Protein AF-A0A815KFZ1-F1 (afdb_monomer_lite)

Structure (mmCIF, N/CA/C/O backbone):
data_AF-A0A815KFZ1-F1
#
_entry.id   AF-A0A815KFZ1-F1
#
loop_
_atom_site.group_PDB
_atom_site.id
_atom_site.type_symbol
_atom_site.label_atom_id
_atom_site.label_alt_id
_atom_site.label_comp_id
_atom_site.label_asym_id
_atom_site.label_entity_id
_atom_site.label_seq_id
_atom_site.pdbx_PDB_ins_code
_atom_site.Cartn_x
_atom_site.Cartn_y
_atom_site.Cartn_z
_atom_site.occupancy
_atom_site.B_iso_or_equiv
_atom_site.auth_seq_id
_atom_site.auth_comp_id
_atom_site.auth_asym_id
_atom_site.auth_atom_id
_atom_site.pdbx_PDB_model_num
ATOM 1 N N . GLN A 1 1 ? -3.295 -20.045 -22.893 1.00 70.81 1 GLN A N 1
ATOM 2 C CA . GLN A 1 1 ? -2.090 -19.193 -22.997 1.00 70.81 1 GLN A CA 1
ATOM 3 C C . GLN A 1 1 ? -2.030 -18.356 -21.727 1.00 70.81 1 GLN A C 1
ATOM 5 O O . GLN A 1 1 ? -3.018 -17.698 -21.429 1.00 70.81 1 GLN A O 1
ATOM 10 N N . LEU A 1 2 ? -0.963 -18.454 -20.930 1.00 78.19 2 LEU A N 1
ATOM 11 C CA . LEU A 1 2 ? -0.809 -17.619 -19.733 1.00 78.19 2 LEU A CA 1
ATOM 12 C C . LEU A 1 2 ? -0.386 -16.214 -20.175 1.00 78.19 2 LEU A C 1
ATOM 14 O O . LEU A 1 2 ? 0.621 -16.066 -20.863 1.00 78.19 2 LEU A O 1
ATOM 18 N N . VAL A 1 3 ? -1.174 -15.201 -19.819 1.00 89.06 3 VAL A N 1
ATOM 19 C CA . VAL A 1 3 ? -0.831 -13.796 -20.068 1.00 89.06 3 VAL A CA 1
ATOM 20 C C . VAL A 1 3 ? 0.066 -13.334 -18.928 1.00 89.06 3 VAL A C 1
ATOM 22 O O . VAL A 1 3 ? -0.383 -13.236 -17.788 1.00 89.06 3 VAL A O 1
ATOM 25 N N . ILE A 1 4 ? 1.333 -13.064 -19.231 1.00 91.88 4 ILE A N 1
ATOM 26 C CA . ILE A 1 4 ? 2.268 -12.472 -18.272 1.00 91.88 4 ILE A CA 1
ATOM 27 C C . ILE A 1 4 ? 2.047 -10.960 -18.279 1.00 91.88 4 ILE A C 1
ATOM 29 O O . ILE A 1 4 ? 2.102 -10.329 -19.334 1.00 91.88 4 ILE A O 1
ATOM 33 N N . LYS A 1 5 ? 1.798 -10.380 -17.103 1.00 93.56 5 LYS A N 1
ATOM 34 C CA . LYS A 1 5 ? 1.743 -8.928 -16.908 1.00 93.56 5 LYS A CA 1
ATOM 35 C C . LYS A 1 5 ? 3.024 -8.472 -16.218 1.00 93.56 5 LYS A C 1
ATOM 37 O O . LYS A 1 5 ? 3.376 -9.011 -15.172 1.00 93.56 5 LYS A O 1
ATOM 42 N N . TYR A 1 6 ? 3.706 -7.502 -16.818 1.00 92.94 6 TYR A N 1
ATOM 43 C CA . TYR A 1 6 ? 4.903 -6.881 -16.260 1.00 92.94 6 TYR A CA 1
ATOM 44 C C . TYR A 1 6 ? 4.540 -5.545 -15.613 1.00 92.94 6 TYR A C 1
ATOM 46 O O . TYR A 1 6 ? 3.791 -4.762 -16.197 1.00 92.94 6 TYR A O 1
ATOM 54 N N . TYR A 1 7 ? 5.082 -5.300 -14.423 1.00 94.06 7 TYR A N 1
ATOM 55 C CA . TYR A 1 7 ? 4.899 -4.067 -13.666 1.00 94.06 7 TYR A CA 1
ATOM 56 C C . TYR A 1 7 ? 6.264 -3.562 -13.209 1.00 94.06 7 TYR A C 1
ATOM 58 O O . TYR A 1 7 ? 7.077 -4.342 -12.714 1.00 94.06 7 TYR A O 1
ATOM 66 N N . ASP A 1 8 ? 6.492 -2.263 -13.372 1.00 95.94 8 ASP A N 1
ATOM 67 C CA . ASP A 1 8 ? 7.736 -1.589 -13.009 1.00 95.94 8 ASP A CA 1
ATOM 68 C C . ASP A 1 8 ? 7.483 -0.644 -11.826 1.00 95.94 8 ASP A C 1
ATOM 70 O O . ASP A 1 8 ? 6.506 0.110 -11.819 1.00 95.94 8 ASP A O 1
ATOM 74 N N . SER A 1 9 ? 8.344 -0.697 -10.810 1.00 93.38 9 SER A N 1
ATOM 75 C CA . SER A 1 9 ? 8.173 0.088 -9.584 1.00 93.38 9 SER A CA 1
ATOM 76 C C . SER A 1 9 ? 8.357 1.590 -9.799 1.00 93.38 9 SER A C 1
ATOM 78 O O . SER A 1 9 ? 7.700 2.374 -9.121 1.00 93.38 9 SER A O 1
ATOM 80 N N . ILE A 1 10 ? 9.192 2.005 -10.756 1.00 95.88 10 ILE A N 1
ATOM 81 C CA . ILE A 1 10 ? 9.366 3.413 -11.131 1.00 95.88 10 ILE A CA 1
ATOM 82 C C . ILE A 1 10 ? 8.101 3.909 -11.834 1.00 95.88 10 ILE A C 1
ATOM 84 O O . ILE A 1 10 ? 7.661 5.030 -11.588 1.00 95.88 10 ILE A O 1
ATOM 88 N N . ILE A 1 11 ? 7.477 3.076 -12.673 1.00 96.81 11 ILE A N 1
ATOM 89 C CA . ILE A 1 11 ? 6.192 3.413 -13.304 1.00 96.81 11 IL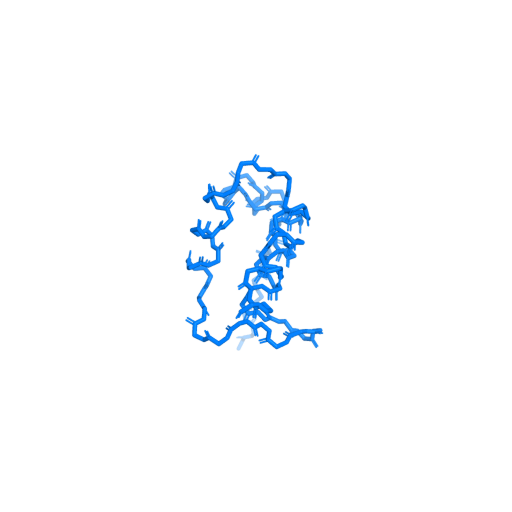E A CA 1
ATOM 90 C C . ILE A 1 11 ? 5.090 3.547 -12.249 1.00 96.81 11 ILE A C 1
ATOM 92 O O . ILE A 1 11 ? 4.339 4.519 -12.290 1.00 96.81 11 ILE A O 1
ATOM 96 N N . ILE A 1 12 ? 5.008 2.612 -11.297 1.00 94.62 12 ILE A N 1
ATOM 97 C CA . ILE A 1 12 ? 4.035 2.663 -10.192 1.00 94.62 12 ILE A CA 1
ATOM 98 C C . ILE A 1 12 ? 4.216 3.945 -9.377 1.00 94.62 12 ILE A C 1
ATOM 100 O O . ILE A 1 12 ? 3.241 4.660 -9.157 1.00 94.62 12 ILE A O 1
ATOM 104 N N . LEU A 1 13 ? 5.455 4.267 -8.997 1.00 94.31 13 LEU A N 1
ATOM 105 C CA . LEU A 1 13 ? 5.763 5.495 -8.276 1.00 94.31 13 LEU A CA 1
ATOM 106 C C . LEU A 1 13 ? 5.335 6.729 -9.076 1.00 94.31 13 LEU A C 1
ATOM 108 O O . LEU A 1 13 ? 4.594 7.558 -8.575 1.00 94.31 13 LEU A O 1
ATOM 112 N N . ASN A 1 14 ? 5.742 6.841 -10.338 1.00 95.56 14 ASN A N 1
ATOM 113 C CA . ASN A 1 14 ? 5.519 8.063 -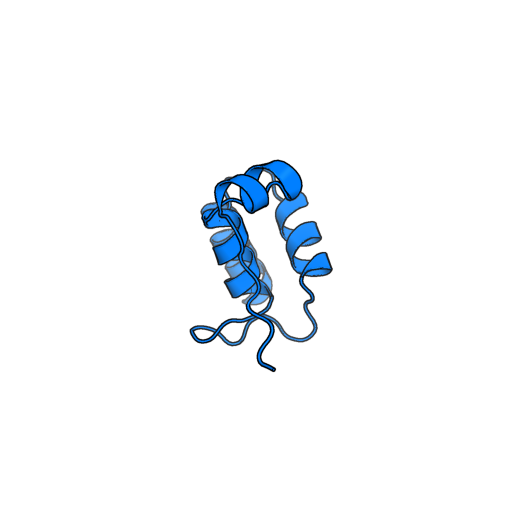11.112 1.00 95.56 14 ASN A CA 1
ATOM 114 C C . ASN A 1 14 ? 4.061 8.269 -11.546 1.00 95.56 14 ASN A C 1
ATOM 116 O O . ASN A 1 14 ? 3.630 9.407 -11.701 1.00 95.56 14 ASN A O 1
ATOM 120 N N . GLN A 1 15 ? 3.316 7.193 -11.815 1.00 96.25 15 GLN A N 1
ATOM 121 C CA . GLN A 1 15 ? 1.940 7.297 -12.315 1.00 96.25 15 GLN A CA 1
ATOM 122 C C . GLN A 1 15 ? 0.895 7.301 -11.205 1.00 96.25 15 GLN A C 1
ATOM 124 O O . GLN A 1 15 ? -0.182 7.860 -11.403 1.00 96.25 15 GLN A O 1
ATOM 129 N N . LEU A 1 16 ? 1.184 6.650 -10.077 1.00 91.00 16 LEU A N 1
ATOM 130 C CA . LEU A 1 16 ? 0.233 6.489 -8.976 1.00 91.00 16 LEU A CA 1
ATOM 131 C C . LEU A 1 16 ? 0.662 7.224 -7.704 1.00 91.00 16 LEU A C 1
ATOM 133 O O . LEU A 1 16 ? -0.107 7.234 -6.750 1.00 91.00 16 LEU A O 1
ATOM 137 N N . ASP A 1 17 ? 1.861 7.813 -7.685 1.00 90.25 17 ASP A N 1
ATOM 138 C CA . ASP A 1 17 ? 2.473 8.420 -6.496 1.00 90.25 17 ASP A CA 1
ATOM 139 C C . ASP A 1 17 ? 2.577 7.427 -5.321 1.00 90.25 17 ASP A C 1
ATOM 141 O O . ASP A 1 17 ? 2.413 7.764 -4.151 1.00 90.25 17 ASP A O 1
ATOM 145 N N . LEU A 1 18 ? 2.806 6.149 -5.650 1.00 91.56 18 LEU A N 1
ATOM 146 C CA . LEU A 1 18 ? 2.891 5.060 -4.680 1.00 91.56 18 LEU A CA 1
ATOM 147 C C . LEU A 1 18 ? 4.339 4.632 -4.484 1.00 91.56 18 LEU A C 1
ATOM 149 O O . LEU A 1 18 ? 4.883 3.821 -5.237 1.00 91.56 18 LEU A O 1
ATOM 153 N N . ASP A 1 19 ? 4.946 5.159 -3.429 1.00 91.44 19 ASP A N 1
ATOM 154 C CA . ASP A 1 19 ? 6.223 4.673 -2.934 1.00 91.44 19 ASP A CA 1
ATOM 155 C C . ASP A 1 19 ? 6.062 3.437 -2.031 1.00 91.44 19 ASP A C 1
ATOM 157 O O . ASP A 1 19 ? 4.963 2.979 -1.698 1.00 91.44 19 ASP A O 1
ATOM 161 N N . ARG A 1 20 ? 7.199 2.864 -1.625 1.00 92.62 20 ARG A N 1
ATOM 162 C CA . ARG A 1 20 ? 7.221 1.658 -0.791 1.00 92.62 20 ARG A CA 1
ATOM 163 C C . ARG A 1 20 ? 6.495 1.862 0.540 1.00 92.62 20 ARG A C 1
ATOM 165 O O . ARG A 1 20 ? 5.830 0.939 1.007 1.00 92.62 20 ARG A O 1
ATOM 172 N N . GLU A 1 21 ? 6.656 3.020 1.173 1.00 89.56 21 GLU A N 1
ATOM 173 C CA . GLU A 1 21 ? 6.056 3.290 2.482 1.00 89.56 21 GLU A CA 1
ATOM 174 C C . GLU A 1 21 ? 4.536 3.386 2.386 1.00 89.56 21 GLU A C 1
ATOM 176 O O . GLU A 1 21 ? 3.824 2.772 3.182 1.00 89.56 21 GLU A O 1
ATOM 181 N N . THR A 1 22 ? 4.041 4.062 1.355 1.00 88.19 22 THR A N 1
ATOM 182 C CA . THR A 1 22 ? 2.614 4.181 1.059 1.00 88.19 22 THR A CA 1
ATOM 183 C C . THR A 1 22 ? 2.009 2.812 0.758 1.00 88.19 22 THR A C 1
ATOM 185 O O . THR A 1 22 ? 0.969 2.465 1.314 1.00 88.19 22 THR A O 1
ATOM 188 N N . MET A 1 23 ? 2.688 1.972 -0.031 1.00 93.25 23 MET A N 1
ATOM 189 C CA . MET A 1 23 ? 2.236 0.600 -0.302 1.00 93.25 23 MET A CA 1
ATOM 190 C C . MET A 1 23 ? 2.167 -0.265 0.967 1.00 93.25 23 MET A C 1
ATOM 192 O O . MET A 1 23 ? 1.221 -1.038 1.133 1.00 93.25 23 MET A O 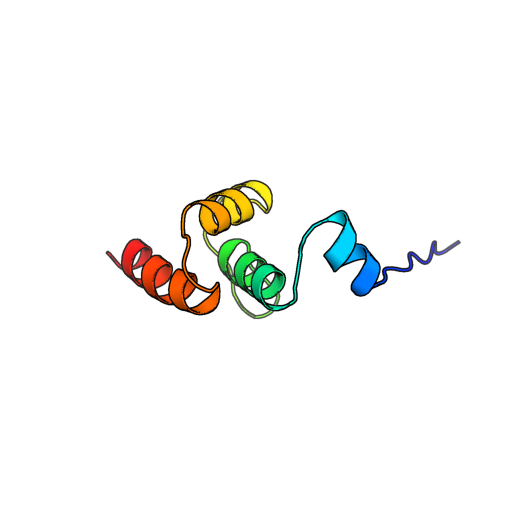1
ATOM 196 N N . ILE A 1 24 ? 3.131 -0.128 1.882 1.00 92.31 24 ILE A N 1
ATOM 197 C CA . ILE A 1 24 ? 3.106 -0.828 3.177 1.00 92.31 24 ILE A CA 1
ATOM 198 C C . ILE A 1 24 ? 1.938 -0.341 4.031 1.00 92.31 24 ILE A C 1
ATOM 200 O O . ILE A 1 24 ? 1.221 -1.159 4.606 1.00 92.31 24 ILE A O 1
ATOM 204 N N . ALA A 1 25 ? 1.716 0.971 4.096 1.00 89.88 25 ALA A N 1
ATOM 205 C CA . ALA A 1 25 ? 0.622 1.541 4.866 1.00 89.88 25 ALA A CA 1
ATOM 206 C C . ALA A 1 25 ? -0.747 1.084 4.334 1.00 89.88 25 ALA A C 1
ATOM 208 O O . ALA A 1 25 ? -1.605 0.684 5.121 1.00 89.88 25 ALA A O 1
ATOM 209 N N . ILE A 1 26 ? -0.921 1.020 3.009 1.00 92.75 26 ILE A N 1
ATOM 210 C CA . ILE A 1 26 ? -2.112 0.429 2.378 1.00 92.75 26 ILE A CA 1
ATOM 211 C C . ILE A 1 26 ? -2.273 -1.038 2.796 1.00 92.75 26 ILE A C 1
ATOM 213 O O . ILE A 1 26 ? -3.363 -1.432 3.201 1.00 92.75 26 ILE A O 1
ATOM 217 N N . GLY A 1 27 ? -1.205 -1.842 2.757 1.00 93.50 27 GLY A N 1
ATOM 218 C CA . GLY A 1 27 ? -1.243 -3.249 3.176 1.00 93.50 27 GLY A CA 1
ATOM 219 C C . GLY A 1 27 ? -1.579 -3.446 4.659 1.00 93.50 27 GLY A C 1
ATOM 220 O O . GLY A 1 27 ? -2.189 -4.447 5.025 1.00 93.50 27 GLY A O 1
ATOM 221 N N . ILE A 1 28 ? -1.239 -2.487 5.521 1.00 91.12 28 ILE A N 1
ATOM 222 C CA . ILE A 1 28 ? -1.633 -2.496 6.936 1.00 91.12 28 ILE A CA 1
ATOM 223 C C . ILE A 1 28 ? -3.115 -2.150 7.102 1.00 91.12 28 ILE A C 1
ATOM 225 O O . ILE A 1 28 ? -3.794 -2.775 7.914 1.00 91.12 28 ILE A O 1
ATOM 229 N N . ILE A 1 29 ? -3.628 -1.188 6.329 1.00 91.12 29 ILE A N 1
ATOM 230 C CA . ILE A 1 29 ? -5.021 -0.730 6.419 1.00 91.12 29 ILE A CA 1
ATOM 231 C C . ILE A 1 29 ? -5.988 -1.745 5.798 1.00 91.12 29 ILE A C 1
ATOM 233 O O . ILE A 1 29 ? -7.005 -2.072 6.407 1.00 91.12 29 ILE A O 1
ATOM 237 N N . VAL A 1 30 ? -5.687 -2.231 4.593 1.00 95.31 30 VAL A N 1
ATOM 238 C CA . VAL A 1 30 ? -6.558 -3.122 3.802 1.00 95.31 30 VAL A CA 1
ATOM 239 C C . VAL A 1 30 ? -6.319 -4.595 4.135 1.00 95.31 30 VAL A C 1
ATOM 241 O O . VAL A 1 30 ? -7.225 -5.415 4.021 1.00 95.31 30 VAL A O 1
ATOM 244 N N . GLY A 1 31 ? -5.112 -4.931 4.586 1.00 94.50 31 GLY A N 1
ATOM 245 C CA . GLY A 1 31 ? -4.680 -6.298 4.848 1.00 94.50 31 GLY A CA 1
ATOM 246 C C . GLY A 1 31 ? -3.670 -6.807 3.819 1.00 94.50 31 GLY A C 1
ATOM 247 O O . GLY A 1 31 ? -3.592 -6.344 2.680 1.00 94.50 31 GLY A O 1
ATOM 248 N N . SER A 1 32 ? -2.867 -7.773 4.251 1.00 94.19 32 SER A N 1
ATOM 249 C CA . SER A 1 32 ? -1.862 -8.486 3.462 1.00 94.19 32 SER A CA 1
ATOM 250 C C . SER A 1 32 ? -1.655 -9.889 4.037 1.00 94.19 32 SER A C 1
ATOM 252 O O . SER A 1 32 ? -2.239 -10.246 5.060 1.00 94.19 32 SER A O 1
ATOM 254 N N . ASP A 1 33 ? -0.754 -10.669 3.444 1.00 96.38 33 ASP A N 1
ATOM 255 C CA . ASP A 1 33 ? -0.390 -11.994 3.963 1.00 96.38 33 ASP A CA 1
ATOM 256 C C . ASP A 1 33 ? 0.162 -11.955 5.404 1.00 96.38 33 ASP A C 1
ATOM 258 O O . ASP A 1 33 ? 0.163 -12.968 6.102 1.00 96.38 33 ASP A O 1
ATOM 262 N N . HIS A 1 34 ? 0.615 -10.786 5.874 1.00 91.94 34 HIS A N 1
ATOM 263 C CA . HIS A 1 34 ? 1.182 -10.602 7.211 1.00 91.94 34 HIS A CA 1
ATOM 264 C C . HIS A 1 34 ? 0.210 -9.992 8.233 1.00 91.94 34 HIS A C 1
ATOM 266 O O . HIS A 1 34 ? 0.488 -10.042 9.431 1.00 91.94 34 HIS A O 1
ATOM 272 N N . ILE A 1 35 ? -0.908 -9.398 7.801 1.00 92.62 35 ILE A N 1
ATOM 273 C CA . ILE A 1 35 ? -1.852 -8.706 8.693 1.00 92.62 35 ILE A CA 1
ATOM 274 C C . ILE A 1 35 ? -3.265 -8.701 8.112 1.00 92.62 35 ILE A C 1
ATOM 276 O O . ILE A 1 35 ? -3.457 -8.468 6.927 1.00 92.62 35 ILE A O 1
ATOM 280 N N . LYS A 1 36 ? -4.281 -8.900 8.960 1.00 93.25 36 LYS A N 1
ATOM 281 C CA . LYS A 1 36 ? -5.684 -8.979 8.518 1.00 93.25 36 LYS A CA 1
ATOM 282 C C . LYS A 1 36 ? -6.232 -7.670 7.927 1.00 93.25 36 LYS A C 1
ATOM 284 O O . LYS A 1 36 ? -7.159 -7.726 7.129 1.00 93.25 36 LYS A O 1
ATOM 289 N N . GLY A 1 37 ? -5.679 -6.524 8.320 1.00 91.50 37 GLY A N 1
ATOM 290 C CA . GLY A 1 37 ? -6.234 -5.216 7.983 1.00 91.50 37 GLY A CA 1
ATOM 291 C C . GLY A 1 37 ? -7.460 -4.848 8.820 1.00 91.50 37 GLY A C 1
ATOM 292 O O . GLY A 1 37 ? -7.893 -5.592 9.709 1.00 91.50 37 GLY A O 1
ATOM 293 N N . ILE A 1 38 ? -8.006 -3.669 8.544 1.00 90.81 38 ILE A N 1
ATOM 294 C CA . ILE A 1 38 ? -9.200 -3.129 9.194 1.00 90.81 38 ILE A CA 1
ATOM 295 C C . ILE A 1 38 ? -10.438 -3.628 8.432 1.00 90.81 38 ILE A C 1
ATOM 297 O O . ILE A 1 38 ? -10.460 -3.588 7.203 1.00 90.81 38 ILE A O 1
ATOM 301 N N . PRO A 1 39 ? -11.496 -4.102 9.113 1.00 91.44 39 PRO A N 1
ATOM 302 C CA . PRO A 1 39 ? -12.706 -4.558 8.434 1.00 91.44 39 PRO A CA 1
ATOM 303 C C . PRO A 1 39 ? -13.341 -3.472 7.553 1.00 91.44 39 PRO A C 1
ATOM 305 O O . PRO A 1 39 ? -13.439 -2.318 7.958 1.00 91.44 39 PRO A O 1
ATOM 308 N N . ASN A 1 40 ? -13.850 -3.874 6.384 1.00 90.56 40 ASN A N 1
ATOM 309 C CA . ASN A 1 40 ? -14.565 -3.020 5.424 1.00 90.56 40 ASN A CA 1
ATOM 310 C C . ASN A 1 40 ? -13.741 -1.873 4.805 1.00 90.56 40 ASN A C 1
ATOM 312 O O . ASN A 1 40 ? -14.325 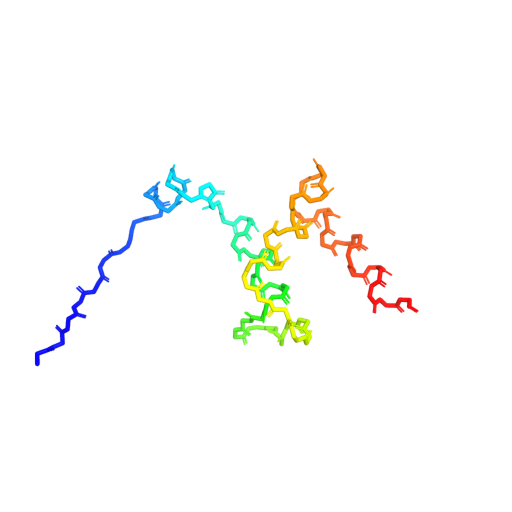-0.993 4.172 1.00 90.56 40 ASN A O 1
ATOM 316 N N . THR A 1 41 ? -12.412 -1.869 4.941 1.00 91.81 41 THR A N 1
ATOM 317 C CA . THR A 1 41 ? -11.564 -0.896 4.243 1.00 91.81 41 THR A CA 1
ATOM 318 C C . THR A 1 41 ? -11.273 -1.342 2.814 1.00 91.81 41 THR A C 1
ATOM 320 O O . THR A 1 41 ? -11.080 -2.520 2.510 1.00 91.81 41 THR A O 1
ATOM 323 N N . THR A 1 42 ? -11.249 -0.368 1.910 1.00 94.25 42 THR A N 1
ATOM 324 C CA . THR A 1 42 ? -10.836 -0.550 0.515 1.00 94.25 42 THR A CA 1
ATOM 325 C C . THR A 1 42 ? -9.519 0.180 0.270 1.00 94.25 42 THR A C 1
ATOM 327 O O . THR A 1 42 ? -9.093 0.988 1.095 1.00 94.25 42 THR A O 1
ATOM 330 N N . ILE A 1 43 ? -8.884 -0.051 -0.883 1.00 92.12 43 ILE A N 1
ATOM 331 C CA . ILE A 1 43 ? -7.697 0.720 -1.290 1.00 92.12 43 ILE A CA 1
ATOM 332 C C . ILE A 1 43 ? -8.022 2.219 -1.349 1.00 92.12 43 ILE A C 1
ATOM 334 O O . ILE A 1 43 ? -7.228 3.027 -0.884 1.00 92.12 43 ILE A O 1
ATOM 338 N N . THR A 1 44 ? -9.201 2.592 -1.854 1.00 92.88 44 THR A N 1
ATOM 339 C CA . THR A 1 44 ? -9.641 3.994 -1.903 1.00 92.88 44 THR A CA 1
ATOM 340 C C . THR A 1 44 ? -9.739 4.591 -0.502 1.00 92.88 44 THR A C 1
ATOM 342 O O . THR A 1 44 ? -9.125 5.620 -0.245 1.00 92.88 44 THR A O 1
ATOM 345 N N . THR A 1 45 ? -10.403 3.898 0.427 1.00 91.06 45 THR A N 1
ATOM 346 C CA . THR A 1 45 ? -10.507 4.333 1.830 1.00 91.06 45 THR A CA 1
ATOM 347 C C . THR A 1 45 ? -9.132 4.453 2.489 1.00 91.06 45 THR A C 1
ATOM 349 O O . THR A 1 45 ? -8.880 5.389 3.239 1.00 91.06 45 THR A O 1
ATOM 352 N N . ALA A 1 46 ? -8.213 3.528 2.199 1.00 90.38 46 ALA A N 1
ATOM 353 C CA . ALA A 1 46 ? -6.848 3.594 2.709 1.00 90.38 46 ALA A CA 1
ATOM 354 C C . ALA A 1 46 ? -6.091 4.819 2.184 1.00 90.38 46 ALA A C 1
ATOM 356 O O . ALA A 1 46 ? -5.390 5.473 2.949 1.00 90.38 46 ALA A O 1
ATOM 357 N N . LEU A 1 47 ? -6.247 5.155 0.904 1.00 90.25 47 LEU A N 1
ATOM 358 C CA . LEU A 1 47 ? -5.631 6.343 0.318 1.00 90.25 47 LEU A CA 1
ATOM 359 C C . LEU A 1 47 ? -6.210 7.637 0.896 1.00 90.25 47 LEU A C 1
ATOM 361 O O . LEU A 1 47 ? -5.440 8.541 1.202 1.00 90.25 47 LEU A O 1
ATOM 365 N N . GLU A 1 48 ? -7.527 7.712 1.101 1.00 89.75 48 GLU A N 1
ATOM 366 C CA . GLU A 1 48 ? -8.185 8.849 1.763 1.00 89.75 48 GLU A CA 1
ATOM 367 C C . GLU A 1 48 ? -7.625 9.054 3.176 1.00 89.75 48 GLU A C 1
ATOM 369 O O . GLU A 1 48 ? -7.133 10.136 3.491 1.00 89.75 48 GLU A O 1
ATOM 374 N N . ILE A 1 49 ? -7.571 7.983 3.979 1.00 85.75 49 ILE A N 1
ATOM 375 C CA . ILE A 1 49 ? -6.952 7.994 5.313 1.00 85.75 49 ILE A CA 1
ATOM 376 C C . ILE A 1 49 ? -5.511 8.506 5.235 1.00 85.75 49 ILE A C 1
ATOM 378 O O . ILE A 1 49 ? -5.111 9.363 6.017 1.00 85.75 49 ILE A O 1
ATOM 382 N N . LEU A 1 50 ? -4.704 8.004 4.296 1.00 84.31 50 LEU A N 1
ATOM 383 C CA . LEU A 1 50 ? -3.302 8.403 4.183 1.00 84.31 50 LEU A CA 1
ATOM 384 C C . LEU A 1 50 ? -3.124 9.856 3.732 1.00 84.31 50 LEU A C 1
ATOM 386 O O . LEU A 1 50 ? -2.097 10.438 4.070 1.00 84.31 50 LEU A O 1
ATOM 390 N N . GLN A 1 51 ? -4.078 10.436 3.005 1.00 84.56 51 GLN A N 1
ATOM 391 C CA . GLN A 1 51 ? -4.053 11.839 2.582 1.00 84.56 51 GLN A CA 1
ATOM 392 C C . GLN A 1 51 ? -4.497 12.806 3.688 1.00 84.56 51 GLN A C 1
ATOM 394 O O . GLN A 1 51 ? -4.043 13.951 3.711 1.00 84.56 51 GLN A O 1
ATOM 399 N N . GLU A 1 52 ? -5.356 12.367 4.612 1.00 80.88 52 GLU A N 1
ATOM 400 C CA . GLU A 1 52 ? -5.827 13.198 5.728 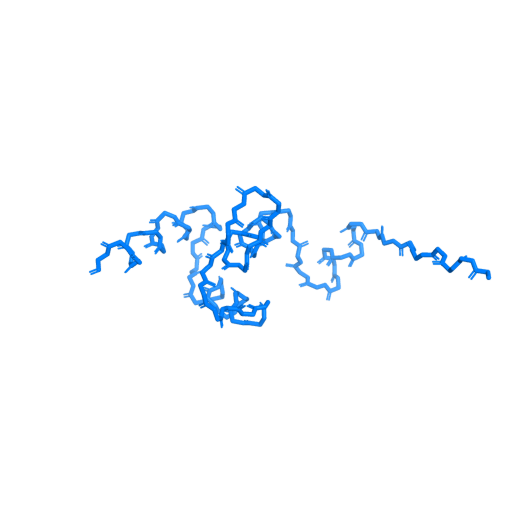1.00 80.88 52 GLU A CA 1
ATOM 401 C C . GLU A 1 52 ? -4.711 13.558 6.723 1.00 80.88 52 GLU A C 1
ATOM 403 O O . GLU A 1 52 ? -4.744 14.632 7.332 1.00 80.88 52 GLU A O 1
ATOM 408 N N . PHE A 1 53 ? -3.683 12.714 6.851 1.00 67.19 53 PHE A N 1
ATOM 409 C CA . PHE A 1 53 ? -2.544 12.951 7.740 1.00 67.19 53 PHE A CA 1
ATOM 410 C C . PHE A 1 53 ? -1.328 13.473 6.959 1.00 67.19 53 PHE A C 1
ATOM 412 O O . PHE A 1 53 ? -0.834 12.831 6.032 1.00 67.19 53 PHE A O 1
ATOM 419 N N . ARG A 1 54 ? -0.814 14.648 7.345 1.00 63.53 54 ARG A N 1
ATOM 420 C CA . ARG A 1 54 ? 0.310 15.327 6.664 1.00 63.53 54 ARG A CA 1
ATOM 421 C C . ARG A 1 54 ? 1.695 14.842 7.120 1.00 63.53 54 ARG A C 1
ATOM 423 O O . ARG A 1 54 ? 2.701 15.292 6.582 1.00 63.53 54 ARG A O 1
ATOM 430 N N . GLU A 1 55 ? 1.759 13.969 8.119 1.00 70.12 55 GLU A N 1
ATOM 431 C CA . GLU A 1 55 ? 2.990 13.403 8.688 1.00 70.12 55 GLU A CA 1
ATOM 432 C C . GLU A 1 55 ? 3.605 12.305 7.795 1.00 70.12 55 GLU A C 1
ATOM 434 O O . GLU A 1 55 ? 2.976 11.897 6.826 1.00 70.12 55 GLU A O 1
ATOM 439 N N . PRO A 1 56 ? 4.817 11.789 8.057 1.00 69.06 56 PRO A N 1
ATOM 440 C CA . PRO A 1 56 ? 5.359 10.629 7.338 1.00 69.06 56 PRO A CA 1
ATOM 441 C C . PRO A 1 56 ? 4.522 9.347 7.559 1.00 69.06 56 PRO A C 1
ATOM 443 O O . PRO A 1 56 ? 4.012 9.151 8.665 1.00 69.06 56 PRO A O 1
ATOM 446 N N . PRO A 1 57 ? 4.391 8.435 6.570 1.00 65.56 57 PRO A N 1
ATOM 447 C CA . PRO A 1 57 ? 3.470 7.288 6.615 1.00 65.56 57 PRO A CA 1
ATOM 448 C C . PRO A 1 57 ? 3.548 6.414 7.875 1.00 65.56 57 PRO A C 1
ATOM 450 O O . PRO A 1 57 ? 2.519 5.974 8.385 1.00 65.56 57 PRO A O 1
ATOM 453 N N . ILE A 1 58 ? 4.744 6.184 8.421 1.00 65.56 58 ILE A N 1
ATOM 454 C CA . ILE A 1 58 ? 4.920 5.346 9.618 1.00 65.56 58 ILE A CA 1
ATOM 455 C C . ILE A 1 58 ? 4.445 6.031 10.907 1.00 65.56 58 ILE A C 1
ATOM 457 O O . ILE A 1 58 ? 3.875 5.382 11.783 1.00 65.56 58 ILE A O 1
ATOM 461 N N . GLU A 1 59 ? 4.592 7.354 10.994 1.00 67.62 59 GLU A N 1
ATOM 462 C CA . GLU A 1 59 ? 4.064 8.152 12.105 1.00 67.62 59 GLU A CA 1
ATOM 463 C C . GLU A 1 59 ? 2.530 8.247 12.036 1.00 67.62 59 GLU A C 1
ATOM 465 O O . GLU A 1 59 ? 1.865 8.264 13.076 1.00 67.62 59 GLU A O 1
ATOM 470 N N . ARG A 1 60 ? 1.950 8.212 10.822 1.00 68.12 60 ARG A N 1
ATOM 471 C CA . ARG A 1 60 ? 0.490 8.109 10.616 1.00 68.12 60 ARG A CA 1
ATOM 472 C C . ARG A 1 60 ? -0.060 6.811 11.199 1.00 68.12 60 ARG A C 1
ATOM 474 O O . ARG A 1 60 ? -1.086 6.834 11.872 1.00 68.12 60 ARG A O 1
ATOM 481 N N . LEU A 1 61 ? 0.623 5.687 10.970 1.00 65.38 61 LEU A N 1
ATOM 482 C CA . LEU A 1 61 ? 0.176 4.369 11.430 1.00 65.38 61 LEU A CA 1
ATOM 483 C C . LEU A 1 61 ? 0.180 4.240 12.957 1.00 65.38 61 LEU A C 1
ATOM 485 O O . LEU A 1 61 ? -0.738 3.640 13.510 1.00 65.38 61 LEU A O 1
ATOM 489 N N . GLU A 1 62 ? 1.154 4.833 13.651 1.00 66.56 62 GLU A N 1
ATOM 490 C CA . GLU A 1 62 ? 1.168 4.863 15.122 1.00 66.56 62 GLU A CA 1
A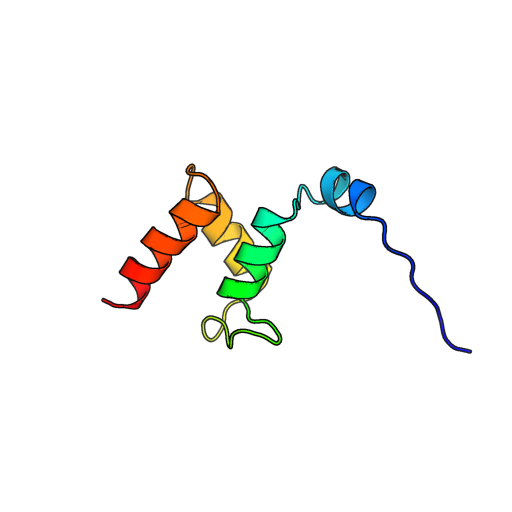TOM 491 C C . GLU A 1 62 ? -0.018 5.668 15.687 1.00 66.56 62 GLU A C 1
ATOM 493 O O . GLU A 1 62 ? -0.691 5.207 16.612 1.00 66.56 62 GLU A O 1
ATOM 498 N N . LYS A 1 63 ? -0.365 6.817 15.085 1.00 61.34 63 LYS A N 1
ATOM 499 C CA . LYS A 1 63 ? -1.574 7.580 15.457 1.00 61.34 63 LYS A CA 1
ATOM 500 C C . LYS A 1 63 ? -2.864 6.834 15.116 1.00 61.34 63 LYS A C 1
ATOM 502 O O . LYS A 1 63 ? -3.790 6.807 15.921 1.00 61.34 63 LYS A O 1
ATOM 507 N N . PHE A 1 64 ? -2.922 6.193 13.954 1.00 63.41 64 PHE A N 1
ATOM 508 C CA . PHE A 1 64 ? -4.090 5.432 13.522 1.00 63.41 64 PHE A CA 1
ATOM 509 C C . PHE A 1 64 ? -4.333 4.208 14.416 1.00 63.41 64 PHE A C 1
ATOM 511 O O . PHE A 1 64 ? -5.468 3.932 14.804 1.00 63.41 64 PHE A O 1
ATOM 518 N N . ARG A 1 65 ? -3.262 3.517 14.833 1.00 63.44 65 ARG A N 1
ATOM 519 C CA . ARG A 1 65 ? -3.335 2.429 15.816 1.00 63.44 65 ARG A CA 1
ATOM 520 C C . ARG A 1 65 ? -3.904 2.919 17.150 1.00 63.44 65 ARG A C 1
ATOM 522 O O . ARG A 1 65 ? -4.708 2.215 17.745 1.00 63.44 65 ARG A O 1
ATOM 529 N N . LEU A 1 66 ? -3.536 4.121 17.600 1.00 55.22 66 LEU A N 1
ATOM 530 C CA . LEU A 1 66 ? -4.099 4.726 18.815 1.00 55.22 66 LEU A CA 1
ATOM 531 C C . LEU A 1 66 ? -5.592 5.071 18.677 1.00 55.22 66 LEU A C 1
ATOM 533 O O . LEU A 1 66 ? -6.322 4.933 19.651 1.00 55.22 66 LEU A O 1
ATOM 537 N N . ILE A 1 67 ? -6.054 5.471 17.487 1.00 54.78 67 ILE A N 1
ATOM 538 C CA . ILE A 1 67 ? -7.470 5.790 17.223 1.00 54.78 67 ILE A CA 1
ATOM 539 C C . ILE A 1 67 ? -8.351 4.531 17.204 1.00 54.78 67 ILE A C 1
ATOM 541 O O . ILE A 1 67 ? -9.486 4.594 17.654 1.00 54.78 67 ILE A O 1
ATOM 545 N N . PHE A 1 68 ? -7.848 3.392 16.718 1.00 51.53 68 PHE A N 1
ATOM 546 C CA . PHE A 1 68 ? -8.620 2.139 16.629 1.00 51.53 68 PHE A CA 1
ATOM 547 C C . PHE A 1 68 ? -8.539 1.240 17.876 1.00 51.53 68 PHE A C 1
ATOM 549 O O . PHE A 1 68 ? -9.251 0.239 17.948 1.00 51.53 68 PHE A O 1
ATOM 556 N N . ILE A 1 69 ? -7.656 1.552 18.832 1.00 50.28 69 ILE A N 1
ATOM 557 C CA . ILE A 1 69 ? -7.551 0.850 20.127 1.00 50.28 69 ILE A CA 1
ATOM 558 C C . ILE A 1 69 ? -8.413 1.525 21.220 1.00 50.28 69 ILE A C 1
ATOM 560 O O . ILE A 1 69 ? -8.624 0.928 22.277 1.00 50.28 69 ILE A O 1
ATOM 564 N N . LEU A 1 70 ? -8.933 2.731 20.968 1.00 42.34 70 LEU A N 1
ATOM 565 C CA . LEU A 1 70 ? -9.928 3.419 21.803 1.00 42.34 70 LEU A CA 1
ATOM 566 C C . LEU A 1 70 ? -11.353 3.119 21.322 1.00 42.34 70 LEU A C 1
ATOM 568 O O . LEU A 1 70 ? -12.244 3.053 22.199 1.00 42.34 70 LEU A O 1
#

Secondary structure (DSSP, 8-state):
--------HHHHHHHH---HHHHHHHHHHH-BTTB---TT--HHHHHHHHHH--S-HHHHHHHHHHHHH-

InterPro domains:
  IPR036279 5'-3' exonuclease, C-terminal domain superfamily [SSF47807] (18-56)

pLDDT: mean 83.62, std 14.0, range [42.34, 96.81]

Radius of gyration: 13.96 Å; chains: 1; bounding box: 24×34×45 Å

Organism: NCBI:txid392033

Sequence (70 aa):
QLVIKYYDSIIILNQLDLDRETMIAIGIIVGSDHIKGIPNTTITTALEILQEFREPPIERLEKFRLIFIL

Foldseek 3Di:
DDDDDDDDQVCCCVVVVDDPLLVVQLCQQCHDPVHNHDPPDDSVNSVVQQVVDPDRSVVSVVVVVVVVVD